Protein AF-A0A7S2N2Y5-F1 (afdb_monomer_lite)

pLDDT: mean 86.77, std 15.57, range [35.69, 96.69]

InterPro domains:
  IPR025696 Exosome RNA helicase MTR4-like, beta-barrel domain [PF13234] (16-131)

Sequence (133 aa):
QGGGGQGSGRAGGTIEEYTVDVLLRCAEGTTEAVERGEEPTPHGEDSGEEEACILTLPLAHLDRFSQVRVKMPADLRSSDARHTLLKVLREVEERFPEGPPLLSPAEEMKVDDERVPKLMRKIETAQARLADP

Structure (mmCIF, N/CA/C/O backbone):
data_AF-A0A7S2N2Y5-F1
#
_entry.id   AF-A0A7S2N2Y5-F1
#
loop_
_atom_site.group_PDB
_atom_site.id
_atom_site.type_symbol
_atom_site.label_atom_id
_atom_site.label_alt_id
_atom_site.label_comp_id
_atom_site.label_asym_id
_atom_site.label_entity_id
_atom_site.label_seq_id
_atom_site.pdbx_PDB_ins_code
_atom_site.Cartn_x
_atom_site.Cartn_y
_atom_site.Cartn_z
_atom_site.occupancy
_atom_site.B_iso_or_equiv
_atom_site.auth_seq_id
_atom_site.auth_comp_id
_atom_site.auth_asym_id
_atom_site.auth_atom_id
_atom_site.pdbx_PDB_model_num
ATOM 1 N N . GLN A 1 1 ? 5.185 -27.625 -51.365 1.00 39.78 1 GLN A N 1
ATOM 2 C CA . GLN A 1 1 ? 6.406 -26.993 -50.824 1.00 39.78 1 GLN A CA 1
ATOM 3 C C . GLN A 1 1 ? 5.997 -25.631 -50.275 1.00 39.78 1 GLN A C 1
ATOM 5 O O . GLN A 1 1 ? 5.440 -24.888 -51.062 1.00 39.78 1 GLN A O 1
ATOM 10 N N . GLY A 1 2 ? 6.188 -25.406 -48.962 1.00 38.12 2 GLY A N 1
ATOM 11 C CA . GLY A 1 2 ? 6.076 -24.142 -48.192 1.00 38.12 2 GLY A CA 1
ATOM 12 C C . GLY A 1 2 ? 4.762 -23.346 -48.306 1.00 38.12 2 GLY A C 1
ATOM 13 O O . GLY A 1 2 ? 4.361 -22.976 -49.391 1.00 38.12 2 GLY A O 1
ATOM 14 N N . GLY A 1 3 ? 4.008 -23.032 -47.254 1.00 40.09 3 GLY A N 1
ATOM 15 C CA . GLY A 1 3 ? 4.406 -22.721 -45.882 1.00 40.09 3 GLY A CA 1
ATOM 16 C C . GLY A 1 3 ? 4.382 -21.201 -45.698 1.00 40.09 3 GLY A C 1
ATOM 17 O O . GLY A 1 3 ? 5.271 -20.515 -46.182 1.00 40.09 3 GLY A O 1
ATOM 18 N N . GLY A 1 4 ? 3.361 -20.687 -45.013 1.00 35.69 4 GLY A N 1
ATOM 19 C CA . GLY A 1 4 ? 3.206 -19.266 -44.694 1.00 35.69 4 GLY A CA 1
ATOM 20 C C . GLY A 1 4 ? 2.229 -19.111 -43.540 1.00 35.69 4 GLY A C 1
ATOM 21 O O . GLY A 1 4 ? 1.035 -18.935 -43.753 1.00 35.69 4 GLY A O 1
ATOM 22 N N . GLY A 1 5 ? 2.751 -19.325 -42.333 1.00 37.69 5 GLY A N 1
ATOM 23 C CA . GLY A 1 5 ? 2.011 -19.488 -41.091 1.00 37.69 5 GLY A CA 1
ATOM 24 C C . GLY A 1 5 ? 1.122 -18.305 -40.725 1.00 37.69 5 GLY A C 1
ATOM 25 O O . GLY A 1 5 ? 1.498 -17.139 -40.808 1.00 37.69 5 GLY A O 1
ATOM 26 N N . GLN A 1 6 ? -0.063 -18.674 -40.264 1.00 45.66 6 GLN A N 1
ATOM 27 C CA . GLN A 1 6 ? -1.074 -17.830 -39.666 1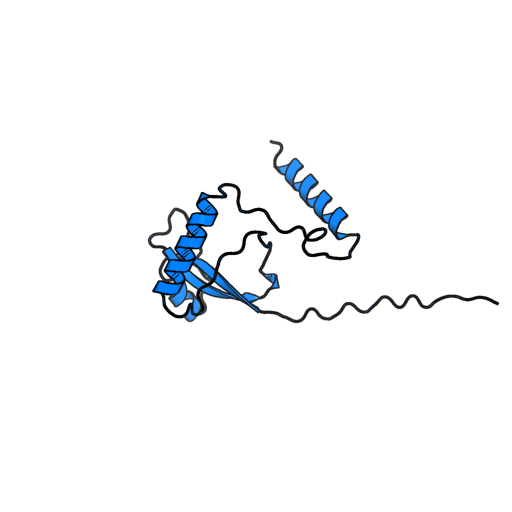.00 45.66 6 GLN A CA 1
ATOM 28 C C . GLN A 1 6 ? -0.584 -17.386 -38.281 1.00 45.66 6 GLN A C 1
ATOM 30 O O . GLN A 1 6 ? -0.679 -18.124 -37.304 1.00 45.66 6 GLN A O 1
ATOM 35 N N . GLY A 1 7 ? -0.020 -16.183 -38.198 1.00 38.53 7 GLY A N 1
ATOM 36 C CA . GLY A 1 7 ? 0.238 -15.502 -36.932 1.00 38.53 7 GLY A CA 1
ATOM 37 C C . GLY A 1 7 ? -1.061 -14.919 -36.388 1.00 38.53 7 GLY A C 1
ATOM 38 O O . GLY A 1 7 ? -1.285 -13.717 -36.479 1.00 38.53 7 GLY A O 1
ATOM 39 N N . SER A 1 8 ? -1.944 -15.777 -35.873 1.00 44.28 8 SER A N 1
ATOM 40 C CA . SER A 1 8 ? -3.101 -15.346 -35.091 1.00 44.28 8 SER A CA 1
ATOM 41 C C . SER A 1 8 ? -2.579 -14.727 -33.797 1.00 44.28 8 SER A C 1
ATOM 43 O O . SER A 1 8 ? -2.281 -15.442 -32.840 1.00 44.28 8 SER A O 1
ATOM 45 N N . GLY A 1 9 ? -2.430 -13.400 -33.778 1.00 45.41 9 GLY A N 1
ATOM 46 C CA . GLY A 1 9 ? -2.243 -12.647 -32.544 1.00 45.41 9 GLY A CA 1
ATOM 47 C C . GLY A 1 9 ? -3.335 -13.072 -31.572 1.00 45.41 9 GLY A C 1
ATOM 48 O O . GLY A 1 9 ? -4.521 -12.958 -31.882 1.00 45.41 9 GLY A O 1
ATOM 49 N N . ARG A 1 10 ? -2.935 -13.671 -30.447 1.00 52.12 10 ARG A N 1
ATOM 50 C CA . ARG A 1 10 ? -3.862 -14.071 -29.391 1.00 52.12 10 ARG A CA 1
ATOM 51 C C . ARG A 1 10 ? -4.690 -12.847 -29.017 1.00 52.12 10 ARG A C 1
ATOM 53 O O . ARG A 1 10 ? -4.128 -11.820 -28.642 1.00 52.12 10 ARG A O 1
ATOM 60 N N . ALA A 1 11 ? -6.006 -12.973 -29.166 1.00 50.00 11 ALA A N 1
ATOM 61 C CA . ALA A 1 11 ? -6.963 -12.019 -28.641 1.00 50.00 11 ALA A CA 1
ATOM 62 C C . ALA A 1 11 ? -6.603 -11.743 -27.176 1.00 50.00 11 ALA A C 1
ATOM 64 O O . ALA A 1 11 ? -6.450 -12.683 -26.392 1.00 50.00 11 ALA A O 1
ATOM 65 N N . GLY A 1 12 ? -6.398 -10.467 -26.843 1.00 47.50 12 GLY A N 1
ATOM 66 C CA . GLY A 1 12 ? -6.257 -10.045 -25.458 1.00 47.50 12 GLY A CA 1
ATOM 67 C C . GLY A 1 12 ? -7.474 -10.542 -24.690 1.00 47.50 12 GLY A C 1
ATOM 68 O O . GLY A 1 12 ? -8.605 -10.291 -25.104 1.00 47.50 12 GLY A O 1
ATOM 69 N N . GLY A 1 13 ? -7.238 -11.311 -23.628 1.00 54.03 13 GLY A N 1
ATOM 70 C CA . GLY A 1 13 ? -8.304 -11.685 -22.709 1.00 54.03 13 GLY A CA 1
ATOM 71 C C . GLY A 1 13 ? -8.973 -10.423 -22.170 1.00 54.03 13 GLY A C 1
ATOM 72 O O . GLY A 1 13 ? -8.316 -9.400 -21.969 1.00 54.03 13 GLY A O 1
ATOM 73 N N . THR A 1 14 ? -10.282 -10.482 -21.963 1.00 55.44 14 THR A N 1
ATOM 74 C CA . THR A 1 14 ? -10.993 -9.459 -21.199 1.00 55.44 14 THR A CA 1
ATOM 75 C C . THR A 1 14 ? -10.426 -9.451 -19.784 1.00 55.44 14 THR A C 1
ATOM 77 O O . THR A 1 14 ? -10.379 -10.501 -19.144 1.00 55.44 14 THR A O 1
ATOM 80 N N . ILE A 1 15 ? -9.967 -8.293 -19.307 1.00 65.69 15 ILE A N 1
ATOM 81 C CA . ILE A 1 15 ? -9.641 -8.112 -17.891 1.00 65.69 15 ILE A CA 1
ATOM 82 C C . ILE A 1 15 ? -10.970 -8.254 -17.147 1.00 65.69 15 ILE A C 1
ATOM 84 O O . ILE A 1 15 ? -11.877 -7.455 -17.370 1.00 65.69 15 ILE A O 1
ATOM 88 N N . GLU A 1 16 ? -11.122 -9.307 -16.345 1.00 70.69 16 GLU A N 1
ATOM 89 C CA . GLU A 1 16 ? -12.254 -9.395 -15.425 1.00 70.69 16 GLU A CA 1
ATOM 90 C C . GLU A 1 16 ? -12.161 -8.231 -14.434 1.00 70.69 16 GLU A C 1
ATOM 92 O O . GLU A 1 16 ? -11.084 -7.915 -13.922 1.00 70.69 16 GLU A O 1
ATOM 97 N N . GLU A 1 17 ? -13.282 -7.551 -14.209 1.00 85.75 17 GLU A N 1
ATOM 98 C CA . GLU A 1 17 ? -13.336 -6.424 -13.288 1.00 85.75 17 GLU A CA 1
ATOM 99 C C . GLU A 1 17 ? -13.366 -6.962 -11.855 1.00 85.75 17 GLU A C 1
ATOM 101 O O . GLU A 1 17 ? -14.378 -7.473 -11.379 1.00 85.75 17 GLU A O 1
ATOM 106 N N . TYR A 1 18 ? -12.217 -6.898 -11.185 1.00 93.12 18 TYR A N 1
ATOM 107 C CA . TYR A 1 18 ? -12.086 -7.280 -9.784 1.00 93.12 18 TYR A CA 1
ATOM 108 C C . TYR A 1 18 ? -12.261 -6.064 -8.882 1.00 93.12 18 TYR A C 1
ATOM 110 O O . TYR A 1 18 ? -11.742 -4.986 -9.175 1.00 93.12 18 TYR A O 1
ATOM 118 N N . THR A 1 19 ? -12.910 -6.269 -7.741 1.00 95.44 19 THR A N 1
ATOM 119 C CA . THR A 1 19 ? -12.885 -5.337 -6.614 1.00 95.44 19 THR A CA 1
ATOM 120 C C . THR A 1 19 ? -12.046 -5.906 -5.477 1.00 95.44 19 THR A C 1
ATOM 122 O O . THR A 1 19 ? -11.939 -7.122 -5.309 1.00 95.44 19 THR A O 1
ATOM 125 N N . VAL A 1 20 ? -11.455 -5.019 -4.688 1.00 95.38 20 VAL A N 1
ATOM 126 C CA . VAL A 1 20 ? -10.624 -5.339 -3.529 1.00 95.38 20 VAL A CA 1
ATOM 127 C C . VAL A 1 20 ? -11.089 -4.530 -2.327 1.00 95.38 20 VAL A C 1
ATOM 129 O O . VAL A 1 20 ? -11.350 -3.336 -2.450 1.00 95.38 20 VAL A O 1
ATOM 132 N N . ASP A 1 21 ? -11.162 -5.180 -1.169 1.00 94.50 21 ASP A N 1
ATOM 133 C CA . ASP A 1 21 ? -11.393 -4.503 0.105 1.00 94.50 21 ASP A CA 1
ATOM 134 C C . ASP A 1 21 ? -10.048 -4.096 0.707 1.00 94.50 21 ASP A C 1
ATOM 136 O O . ASP A 1 21 ? -9.164 -4.933 0.914 1.00 94.50 21 ASP A O 1
ATOM 140 N N . VAL A 1 22 ? -9.887 -2.805 0.986 1.00 94.44 22 VAL A N 1
ATOM 141 C CA . VAL A 1 22 ? -8.636 -2.219 1.474 1.00 94.44 22 VAL A CA 1
ATOM 142 C C . VAL A 1 22 ? -8.892 -1.510 2.794 1.00 94.44 22 VAL A C 1
ATOM 144 O O . VAL A 1 22 ? -9.771 -0.655 2.877 1.00 94.44 22 VAL A O 1
ATOM 147 N N . LEU A 1 23 ? -8.109 -1.848 3.824 1.00 95.06 23 LEU A N 1
ATOM 148 C CA . LEU A 1 23 ? -8.076 -1.077 5.064 1.00 95.06 23 LEU A CA 1
ATOM 149 C C . LEU A 1 23 ? -7.143 0.123 4.885 1.00 95.06 23 LEU A C 1
ATOM 151 O O . LEU A 1 23 ? -5.958 -0.060 4.608 1.00 95.06 23 LEU A O 1
ATOM 155 N N . LEU A 1 24 ? -7.673 1.330 5.065 1.00 93.88 24 LEU A N 1
ATOM 156 C CA . LEU A 1 24 ? -6.943 2.590 4.953 1.00 93.88 24 LEU A CA 1
ATOM 157 C C . LEU A 1 24 ? -6.978 3.374 6.266 1.00 93.88 24 LEU A C 1
ATOM 159 O O . LEU A 1 24 ? -7.921 3.269 7.054 1.00 93.88 24 LEU A O 1
ATOM 163 N N . ARG A 1 25 ? -5.934 4.183 6.469 1.00 94.50 25 ARG A N 1
ATOM 164 C CA . ARG A 1 25 ? -5.883 5.209 7.511 1.00 94.50 25 ARG A CA 1
ATOM 165 C C . ARG A 1 25 ? -6.597 6.463 7.006 1.00 94.50 25 ARG A C 1
ATOM 167 O O . ARG A 1 25 ? -6.093 7.147 6.113 1.00 94.50 25 ARG A O 1
ATOM 174 N N . CYS A 1 26 ? -7.754 6.760 7.576 1.00 94.50 26 CYS A N 1
ATOM 175 C CA . CYS A 1 26 ? -8.614 7.861 7.154 1.00 94.50 26 CYS A CA 1
ATOM 176 C C . CYS A 1 26 ? -8.801 8.890 8.272 1.00 94.50 26 CYS A C 1
ATOM 178 O O . CYS A 1 26 ? -8.506 8.615 9.436 1.00 94.50 26 CYS A O 1
ATOM 180 N N . ALA A 1 27 ? -9.247 10.090 7.912 1.00 94.69 27 ALA A N 1
ATOM 181 C CA . ALA A 1 27 ? -9.668 11.081 8.897 1.00 94.69 27 ALA A CA 1
ATOM 182 C C . ALA A 1 27 ? -10.965 10.627 9.590 1.00 94.69 27 ALA A C 1
ATOM 184 O O . ALA A 1 27 ? -11.765 9.906 8.989 1.00 94.69 27 ALA A O 1
ATOM 185 N N . GLU A 1 28 ? -11.178 11.053 10.832 1.00 93.00 28 GLU A N 1
ATOM 186 C CA . GLU A 1 28 ? -12.415 10.795 11.577 1.00 93.00 28 GLU A CA 1
ATOM 187 C C . GLU A 1 28 ? -13.678 11.165 10.774 1.00 93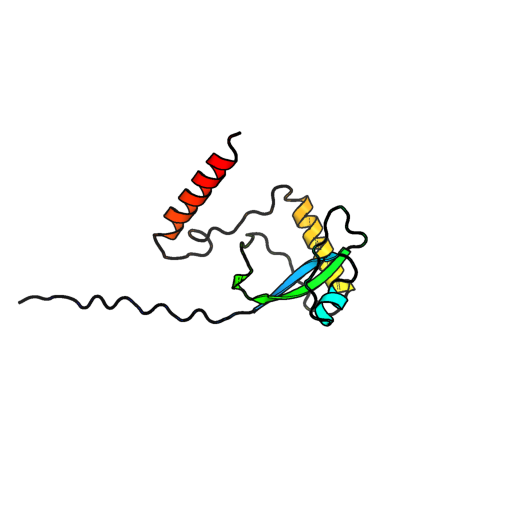.00 28 GLU A C 1
ATOM 189 O O . GLU A 1 28 ? -13.747 12.220 10.139 1.00 93.00 28 GLU A O 1
ATOM 194 N N . GLY A 1 29 ? -14.685 10.286 10.801 1.00 91.88 29 GLY A N 1
ATOM 195 C CA . GLY A 1 29 ? -15.965 10.478 10.114 1.00 91.88 29 GLY A CA 1
ATOM 196 C C . GLY A 1 29 ? -15.956 10.018 8.654 1.00 91.88 29 GLY A C 1
ATOM 197 O O . GLY A 1 29 ? -16.961 10.166 7.952 1.00 91.88 29 GLY A O 1
ATOM 198 N N . THR A 1 30 ? -14.851 9.430 8.184 1.00 93.94 30 THR A N 1
ATOM 199 C CA . THR A 1 30 ? -14.730 8.959 6.800 1.00 93.94 30 THR A CA 1
ATOM 200 C C . THR A 1 30 ? -15.653 7.779 6.519 1.00 93.94 30 THR A C 1
ATOM 202 O O . THR A 1 30 ? -16.248 7.744 5.442 1.00 93.94 30 THR A O 1
ATOM 205 N N . THR A 1 31 ? -15.841 6.839 7.457 1.00 91.69 31 THR A N 1
ATOM 206 C CA . THR A 1 31 ? -16.780 5.719 7.229 1.00 91.69 31 THR A CA 1
ATOM 207 C C . THR A 1 31 ? -18.193 6.241 6.981 1.00 91.69 31 THR A C 1
ATOM 209 O O . THR A 1 31 ? -18.835 5.848 6.010 1.00 91.69 31 THR A O 1
ATOM 212 N N . GLU A 1 32 ? -18.656 7.183 7.804 1.00 93.19 32 GLU A N 1
ATOM 213 C CA . GLU A 1 32 ? -19.993 7.768 7.664 1.00 93.19 32 GLU A CA 1
ATOM 214 C C . GLU A 1 32 ? -20.143 8.553 6.354 1.00 93.19 32 GLU A C 1
ATOM 216 O O . GLU A 1 32 ? -21.203 8.525 5.730 1.00 93.19 32 GLU A O 1
ATOM 221 N N . ALA A 1 33 ? -19.096 9.262 5.923 1.00 93.44 33 ALA A N 1
ATOM 222 C CA . ALA A 1 33 ? -19.078 9.974 4.647 1.00 93.44 33 ALA A CA 1
ATOM 223 C C . ALA A 1 33 ? -19.221 9.006 3.463 1.00 93.44 33 ALA A C 1
ATOM 225 O O . ALA A 1 33 ? -20.074 9.201 2.594 1.00 93.44 33 ALA A O 1
ATOM 226 N N . VAL A 1 34 ? -18.466 7.907 3.475 1.00 93.00 34 VAL A N 1
ATOM 227 C CA . VAL A 1 34 ? -18.537 6.867 2.439 1.00 93.00 34 VAL A CA 1
ATOM 228 C C . VAL A 1 34 ? -19.913 6.198 2.411 1.00 93.00 34 VAL A C 1
ATOM 230 O O . VAL A 1 34 ? -20.457 5.973 1.331 1.00 93.00 34 VAL A O 1
ATOM 233 N N . GLU A 1 35 ? -20.533 5.946 3.567 1.00 92.19 35 GLU A N 1
ATOM 234 C CA . GLU A 1 35 ? -21.909 5.427 3.644 1.00 92.19 35 GLU A CA 1
ATOM 235 C C . GLU A 1 35 ? -22.943 6.385 3.027 1.00 92.19 35 GLU A C 1
ATOM 237 O O . GLU A 1 35 ? -23.964 5.939 2.497 1.00 92.19 35 GLU A O 1
ATOM 242 N N . ARG A 1 36 ? -22.671 7.697 3.034 1.00 95.62 36 ARG A N 1
ATOM 243 C CA . ARG A 1 36 ? -23.476 8.719 2.340 1.00 95.62 36 ARG A CA 1
ATOM 244 C C . ARG A 1 36 ? -23.121 8.883 0.857 1.00 95.62 36 ARG A C 1
ATOM 246 O O . ARG A 1 36 ? -23.782 9.656 0.164 1.00 95.62 36 ARG A O 1
ATOM 253 N N . GLY A 1 37 ? -22.130 8.147 0.354 1.00 92.50 37 GLY A N 1
ATOM 254 C CA . GLY A 1 37 ? -21.649 8.235 -1.026 1.00 92.50 37 GLY A CA 1
ATOM 255 C C . GLY A 1 37 ? -20.685 9.397 -1.281 1.00 92.50 37 GLY A C 1
ATOM 256 O O . GLY A 1 37 ? -20.511 9.795 -2.431 1.00 92.50 37 GLY A O 1
ATOM 257 N N . GLU A 1 38 ? -20.089 9.959 -0.230 1.00 94.50 38 GLU A N 1
ATOM 258 C CA . GLU A 1 38 ? -19.039 10.975 -0.326 1.00 94.50 38 GLU A CA 1
ATOM 259 C C . GLU A 1 38 ? -17.662 10.318 -0.535 1.00 94.50 38 GLU A C 1
ATOM 261 O O . GLU A 1 38 ? -17.466 9.127 -0.277 1.00 94.50 38 GLU A O 1
ATOM 266 N N . GLU A 1 39 ? -16.693 11.095 -1.025 1.00 91.56 39 GLU A N 1
ATOM 267 C CA . GLU A 1 39 ? -15.329 10.601 -1.218 1.00 91.56 39 GLU A CA 1
ATOM 268 C C . GLU A 1 39 ? -14.617 10.376 0.129 1.00 91.56 39 GLU A C 1
ATOM 270 O O . GLU A 1 39 ? -14.751 11.184 1.053 1.00 91.56 39 GLU A O 1
ATOM 275 N N . PRO A 1 40 ? -13.828 9.294 0.260 1.00 92.62 40 PRO A N 1
ATOM 276 C CA . PRO A 1 40 ? -13.087 9.019 1.480 1.00 92.62 40 PRO A CA 1
ATOM 277 C C . PRO A 1 40 ? -11.987 10.061 1.702 1.00 92.62 40 PRO A C 1
ATOM 279 O O . PRO A 1 40 ? -11.258 10.418 0.776 1.00 92.62 40 PRO A O 1
ATOM 282 N N . THR A 1 41 ? -11.807 10.499 2.949 1.00 93.31 41 THR A N 1
ATOM 283 C CA . THR A 1 41 ? -10.768 11.476 3.294 1.00 93.31 41 THR A CA 1
ATOM 284 C C . THR A 1 41 ? -9.550 10.769 3.904 1.00 93.31 41 THR A C 1
ATOM 286 O O . THR A 1 41 ? -9.666 10.144 4.963 1.00 93.31 41 THR A O 1
ATOM 289 N N . PRO A 1 42 ? -8.365 10.823 3.268 1.00 93.06 42 PRO A N 1
ATOM 290 C CA . PRO A 1 42 ? -7.155 10.231 3.831 1.00 93.06 42 PRO A CA 1
ATOM 291 C C . PRO A 1 42 ? -6.703 10.988 5.087 1.00 93.06 42 PRO A C 1
ATOM 293 O O . PRO A 1 42 ? -6.852 12.205 5.174 1.00 93.06 42 PRO A O 1
ATOM 296 N N . HIS A 1 43 ? -6.110 10.275 6.046 1.00 94.06 43 HIS A N 1
ATOM 297 C CA . HIS A 1 43 ? -5.504 10.906 7.220 1.00 94.06 43 HIS A CA 1
ATOM 298 C C . HIS A 1 43 ? -4.147 11.529 6.851 1.00 94.06 43 HIS A C 1
ATOM 300 O O . HIS A 1 43 ? -3.210 10.812 6.487 1.00 94.06 43 HIS A O 1
ATOM 306 N N . GLY A 1 44 ? -4.045 12.850 6.961 1.00 88.25 44 GLY A N 1
ATOM 307 C CA . GLY A 1 44 ? -2.817 13.641 6.841 1.00 88.25 44 GLY A CA 1
ATOM 308 C C . GLY A 1 44 ? -2.354 14.241 8.175 1.00 88.25 44 GLY A C 1
ATOM 309 O O . GLY A 1 44 ? -2.968 14.019 9.210 1.00 88.25 44 GLY A O 1
ATOM 310 N N . GLU A 1 45 ? -1.282 15.035 8.145 1.00 76.38 45 GLU A N 1
ATOM 311 C CA . GLU A 1 45 ? -0.658 15.624 9.348 1.00 76.38 45 GLU A CA 1
ATOM 312 C C . GLU A 1 45 ? -1.592 16.555 10.142 1.00 76.38 45 GLU A C 1
ATOM 314 O O . GLU A 1 45 ? -1.527 16.585 11.367 1.00 76.38 45 GLU A O 1
ATOM 319 N N . ASP A 1 46 ? -2.496 17.259 9.455 1.00 78.69 46 ASP A N 1
ATOM 320 C CA . ASP A 1 46 ? -3.494 18.148 10.073 1.00 78.69 46 ASP A CA 1
ATOM 321 C C . ASP A 1 46 ? -4.820 17.436 10.400 1.00 78.69 46 ASP A C 1
ATOM 323 O O . ASP A 1 46 ? -5.794 18.062 10.824 1.00 78.69 46 ASP A O 1
ATOM 327 N N . SER A 1 47 ? -4.898 16.126 10.156 1.00 73.69 47 SER A N 1
ATOM 328 C CA . SER A 1 47 ? -6.082 15.331 10.484 1.00 73.69 47 SER A CA 1
ATOM 329 C C . SER A 1 47 ? -6.094 15.057 11.983 1.00 73.69 47 SER A C 1
ATOM 331 O O . SER A 1 47 ? -5.064 14.702 12.542 1.00 73.69 47 SER A O 1
ATOM 333 N N . GLY A 1 48 ? -7.245 15.250 12.633 1.00 84.50 48 GLY A N 1
ATOM 334 C CA . GLY A 1 48 ? -7.417 15.024 14.071 1.00 84.50 48 GLY A CA 1
ATOM 335 C C . GLY A 1 48 ? -7.261 13.550 14.458 1.00 84.50 48 GLY A C 1
ATOM 336 O O . GLY A 1 48 ? -6.175 12.981 14.390 1.00 84.50 48 GLY A O 1
ATOM 337 N N . GLU A 1 49 ? -8.338 12.909 14.899 1.00 89.12 49 GLU A N 1
ATOM 338 C CA . GLU A 1 49 ? -8.287 11.473 15.176 1.00 89.12 49 GLU A CA 1
ATOM 339 C C . GLU A 1 49 ? -8.228 10.661 13.867 1.00 89.12 49 GLU A C 1
ATOM 341 O O . GLU A 1 49 ? -8.701 11.088 12.806 1.00 89.12 49 GLU A O 1
ATOM 346 N N . GLU A 1 50 ? -7.576 9.498 13.924 1.00 92.31 50 GLU A N 1
ATOM 347 C CA . GLU A 1 50 ? -7.529 8.559 12.803 1.00 92.31 50 GLU A CA 1
ATOM 348 C C . GLU A 1 50 ? -8.657 7.533 12.897 1.00 92.31 50 GLU A C 1
ATOM 350 O O . GLU A 1 50 ? -9.027 7.083 13.980 1.00 92.31 50 GLU A O 1
ATOM 355 N N . GLU A 1 51 ? -9.138 7.096 11.740 1.00 93.19 51 GLU A N 1
ATOM 356 C CA . GLU A 1 51 ? -10.155 6.065 11.612 1.00 93.19 51 GLU A CA 1
ATOM 357 C C . GLU A 1 51 ? -9.668 4.946 10.680 1.00 93.19 51 GLU A C 1
ATOM 359 O O . GLU A 1 51 ? -9.192 5.195 9.568 1.00 93.19 51 GLU A O 1
ATOM 364 N N . ALA A 1 52 ? -9.807 3.689 11.114 1.00 94.75 52 ALA A N 1
ATOM 365 C CA . ALA A 1 52 ? -9.526 2.525 10.275 1.00 94.75 52 ALA A CA 1
ATOM 366 C C . ALA A 1 52 ? -10.744 2.174 9.399 1.00 94.75 52 ALA A C 1
ATOM 368 O O . ALA A 1 52 ? -11.666 1.478 9.847 1.00 94.75 52 ALA A O 1
ATOM 369 N N . CYS A 1 53 ? -10.724 2.623 8.144 1.00 94.44 53 CYS A N 1
ATOM 370 C CA . CYS A 1 53 ? -11.818 2.443 7.184 1.00 94.44 53 CYS A CA 1
ATOM 371 C C . CYS A 1 53 ? -11.545 1.269 6.239 1.00 94.44 53 CYS A C 1
ATOM 373 O O . CYS A 1 53 ? -10.426 1.122 5.754 1.00 94.44 53 CYS A O 1
ATOM 375 N N . ILE A 1 54 ? -12.562 0.451 5.945 1.00 94.19 54 ILE A N 1
ATOM 376 C CA . ILE A 1 54 ? -12.498 -0.560 4.876 1.00 94.19 54 ILE A CA 1
ATOM 377 C C . ILE A 1 54 ? -13.247 -0.015 3.667 1.00 94.19 54 ILE A C 1
ATOM 379 O O . ILE A 1 54 ? -14.439 0.264 3.767 1.00 94.19 54 ILE A O 1
ATOM 383 N N . LEU A 1 55 ? -12.556 0.106 2.536 1.00 93.38 55 LEU A N 1
ATOM 384 C CA . LEU A 1 55 ? -13.133 0.559 1.273 1.00 93.38 55 LEU A CA 1
ATOM 385 C C . LEU A 1 55 ? -13.059 -0.547 0.225 1.00 93.38 55 LEU A C 1
ATOM 387 O O . LEU A 1 55 ? -11.997 -1.137 0.026 1.00 93.38 55 LEU A O 1
ATOM 391 N N . THR A 1 56 ? -14.163 -0.775 -0.482 1.00 93.88 56 THR A N 1
ATOM 392 C CA . THR A 1 56 ? -14.201 -1.648 -1.658 1.00 93.88 56 THR A CA 1
ATOM 393 C C . THR A 1 56 ? -13.900 -0.818 -2.901 1.00 93.88 56 THR A C 1
ATOM 395 O O . THR A 1 56 ? -14.665 0.078 -3.255 1.00 93.88 56 THR A O 1
ATOM 398 N N . LEU A 1 57 ? -12.787 -1.102 -3.572 1.00 92.00 57 LEU A N 1
ATOM 399 C CA . LEU A 1 57 ? -12.316 -0.339 -4.730 1.00 92.00 57 LEU A CA 1
ATOM 400 C C . LEU A 1 57 ? -12.074 -1.262 -5.931 1.00 92.00 57 LEU A C 1
ATOM 402 O O . LEU A 1 57 ? -11.713 -2.426 -5.738 1.00 92.00 57 LEU A O 1
ATOM 406 N N . PRO A 1 58 ? -12.218 -0.777 -7.176 1.00 93.62 58 PRO A N 1
ATOM 407 C CA . PRO A 1 58 ? -11.744 -1.501 -8.349 1.00 93.62 58 PRO A CA 1
ATOM 408 C C . PRO A 1 58 ? -10.248 -1.811 -8.231 1.00 93.62 58 PRO A C 1
ATOM 410 O O . PRO A 1 58 ? -9.456 -0.951 -7.846 1.00 93.62 58 PRO A O 1
ATOM 413 N N . LEU A 1 59 ? -9.836 -3.012 -8.638 1.00 93.31 59 LEU A N 1
ATOM 414 C CA . LEU A 1 59 ? -8.432 -3.437 -8.638 1.00 93.31 59 LEU A CA 1
ATOM 415 C C . LEU A 1 59 ? -7.536 -2.471 -9.432 1.00 93.31 59 LEU A C 1
ATOM 417 O O . LEU A 1 59 ? -6.371 -2.292 -9.093 1.00 93.31 59 LEU A O 1
ATOM 421 N N . ALA A 1 60 ? -8.093 -1.805 -10.447 1.00 91.94 60 ALA A N 1
ATOM 422 C CA . ALA A 1 60 ? -7.409 -0.796 -11.253 1.00 91.94 60 ALA A CA 1
ATOM 423 C C . ALA A 1 60 ? -6.938 0.440 -10.458 1.00 91.94 60 ALA A C 1
ATOM 425 O O . ALA A 1 60 ? -6.114 1.196 -10.965 1.00 91.94 60 ALA A O 1
ATOM 426 N N . HIS A 1 61 ? -7.444 0.662 -9.239 1.00 92.31 61 HIS A N 1
ATOM 427 C CA . HIS A 1 61 ? -6.987 1.742 -8.359 1.00 92.31 61 HIS A CA 1
ATOM 428 C C . HIS A 1 61 ? -5.730 1.377 -7.554 1.00 92.31 61 HIS A C 1
ATOM 430 O O . HIS A 1 61 ? -5.164 2.243 -6.889 1.00 92.31 61 HIS A O 1
ATOM 436 N N . LEU A 1 62 ? -5.278 0.118 -7.591 1.00 92.69 62 LEU A N 1
ATOM 437 C CA . LEU A 1 62 ? -4.023 -0.275 -6.957 1.00 92.69 62 LEU A CA 1
ATOM 438 C C . LEU A 1 62 ? -2.836 0.044 -7.869 1.00 92.69 62 LEU A C 1
ATOM 440 O O . LEU A 1 62 ? -2.781 -0.396 -9.014 1.00 92.69 62 LEU A O 1
ATOM 444 N N . ASP A 1 63 ? -1.860 0.768 -7.328 1.00 92.44 63 ASP A N 1
ATOM 445 C CA . ASP A 1 63 ? -0.647 1.155 -8.057 1.00 92.44 63 ASP A CA 1
ATOM 446 C C . ASP A 1 63 ? 0.494 0.142 -7.859 1.00 92.44 63 ASP A C 1
ATOM 448 O O . ASP A 1 63 ? 1.187 -0.248 -8.799 1.00 92.44 63 ASP A O 1
ATOM 452 N N . ARG A 1 64 ? 0.710 -0.307 -6.616 1.00 93.12 64 ARG A N 1
ATOM 453 C CA . ARG A 1 64 ? 1.874 -1.119 -6.234 1.00 93.12 64 ARG A CA 1
ATOM 454 C C . ARG A 1 64 ? 1.537 -2.132 -5.145 1.00 93.12 64 ARG A C 1
ATOM 456 O O . ARG A 1 64 ? 0.632 -1.918 -4.345 1.00 93.12 64 ARG A O 1
ATOM 463 N N . PHE A 1 65 ? 2.331 -3.200 -5.074 1.00 94.75 65 PHE A N 1
ATOM 464 C CA . PHE A 1 65 ? 2.261 -4.207 -4.015 1.00 94.75 65 PHE A CA 1
ATOM 465 C C . PHE A 1 65 ? 3.588 -4.288 -3.261 1.00 94.75 65 PHE A C 1
ATOM 467 O O . PHE A 1 65 ? 4.655 -4.253 -3.874 1.00 94.75 65 PHE A O 1
ATOM 474 N N . SER A 1 66 ? 3.530 -4.438 -1.940 1.00 96.00 66 SER A N 1
ATOM 475 C CA . SER A 1 66 ? 4.706 -4.682 -1.105 1.00 96.00 66 SER A CA 1
ATOM 476 C C . SER A 1 66 ? 5.103 -6.159 -1.105 1.00 96.00 66 SER A C 1
ATOM 478 O O . SER A 1 66 ? 4.255 -7.049 -1.177 1.00 96.00 66 SER A O 1
ATOM 480 N N . GLN A 1 67 ? 6.393 -6.435 -0.921 1.00 95.38 67 GLN A N 1
ATOM 481 C CA . GLN A 1 67 ? 6.878 -7.775 -0.568 1.00 95.38 67 GLN A CA 1
ATOM 482 C C . GLN A 1 67 ? 6.484 -8.149 0.871 1.00 95.38 67 GLN A C 1
ATOM 484 O O . GLN A 1 67 ? 6.318 -9.323 1.210 1.00 95.38 67 GLN A O 1
ATOM 489 N N . VAL A 1 68 ? 6.312 -7.143 1.735 1.00 95.06 68 VAL A N 1
ATOM 490 C CA . VAL A 1 68 ? 5.861 -7.315 3.120 1.00 95.06 68 VAL A CA 1
ATOM 491 C C . VAL A 1 68 ? 4.381 -7.681 3.144 1.00 95.06 68 VAL A C 1
ATOM 493 O O . VAL A 1 68 ? 3.558 -7.038 2.495 1.00 95.06 68 VAL A O 1
ATOM 496 N N . ARG A 1 69 ? 4.037 -8.694 3.943 1.00 94.06 69 ARG A N 1
ATOM 497 C CA . ARG A 1 69 ? 2.659 -9.102 4.233 1.00 94.06 69 ARG A CA 1
ATOM 498 C C . ARG A 1 69 ? 2.439 -9.101 5.737 1.00 94.06 69 ARG A C 1
ATOM 500 O O . ARG A 1 69 ? 3.253 -9.649 6.479 1.00 94.06 69 ARG A O 1
ATOM 507 N N . VAL A 1 70 ? 1.321 -8.536 6.175 1.00 93.06 70 VAL A N 1
ATOM 508 C CA . VAL A 1 70 ? 0.906 -8.559 7.582 1.00 93.06 70 VAL A CA 1
ATOM 509 C C . VAL A 1 70 ? -0.046 -9.722 7.845 1.00 93.06 70 VAL A C 1
ATOM 511 O O . VAL A 1 70 ? -0.775 -10.174 6.958 1.00 93.06 70 VAL A O 1
ATOM 514 N N . LYS A 1 71 ? -0.041 -10.236 9.077 1.00 91.19 71 LYS A N 1
ATOM 515 C CA . LYS A 1 71 ? -0.995 -11.263 9.494 1.00 91.19 71 LYS A CA 1
ATOM 516 C C . LYS A 1 71 ? -2.350 -10.606 9.753 1.00 91.19 71 LYS A C 1
ATOM 518 O O . LYS A 1 71 ? -2.502 -9.872 10.722 1.00 91.19 71 LYS A O 1
ATOM 523 N N . MET A 1 72 ? -3.325 -10.906 8.904 1.00 89.56 72 MET A N 1
ATOM 524 C CA . MET A 1 72 ? -4.693 -10.419 9.071 1.00 89.56 72 MET A CA 1
ATOM 525 C C . MET A 1 72 ? -5.441 -11.204 10.163 1.00 89.56 72 MET A C 1
ATOM 527 O O . MET A 1 72 ? -5.323 -12.436 10.217 1.00 89.56 72 MET A O 1
ATOM 531 N N . PRO A 1 73 ? -6.233 -10.527 11.015 1.00 88.56 73 PRO A N 1
ATOM 532 C CA . PRO A 1 73 ? -7.276 -11.162 11.813 1.00 88.56 73 PRO A CA 1
ATOM 533 C C . PRO A 1 73 ? -8.283 -11.913 10.931 1.00 88.56 73 PRO A C 1
ATOM 535 O O . PRO A 1 73 ? -8.472 -11.579 9.764 1.00 88.56 73 PRO A O 1
ATOM 538 N N . ALA A 1 74 ? -8.959 -12.914 11.499 1.00 89.50 74 ALA A N 1
ATOM 539 C CA . ALA A 1 74 ? -9.987 -13.670 10.777 1.00 89.50 74 ALA A CA 1
ATOM 540 C C . ALA A 1 74 ? -11.270 -12.856 10.517 1.00 89.50 74 ALA A C 1
ATOM 542 O O . ALA A 1 74 ? -12.040 -13.202 9.627 1.00 89.50 74 ALA A O 1
ATOM 543 N N . ASP A 1 75 ? -11.505 -11.799 11.301 1.00 90.94 75 ASP A N 1
ATOM 544 C CA . ASP A 1 75 ? -12.672 -10.925 11.204 1.00 90.94 75 ASP A CA 1
ATOM 545 C C . ASP A 1 75 ? -12.247 -9.471 11.459 1.00 90.94 75 ASP A C 1
ATOM 547 O O . ASP A 1 75 ? -11.530 -9.193 12.421 1.00 90.94 75 ASP A O 1
ATOM 551 N N . LEU A 1 76 ? -12.684 -8.561 10.587 1.00 92.19 76 LEU A N 1
ATOM 552 C CA . LEU A 1 76 ? -12.401 -7.121 10.631 1.00 92.19 76 LEU A CA 1
ATOM 553 C C . LEU A 1 76 ? -13.678 -6.267 10.735 1.00 92.19 76 LEU A C 1
ATOM 555 O O . LEU A 1 76 ? -13.642 -5.049 10.554 1.00 92.19 76 LEU A O 1
ATOM 559 N N . ARG A 1 77 ? -14.832 -6.877 11.031 1.00 90.25 77 ARG A N 1
ATOM 560 C CA . ARG A 1 77 ? -16.103 -6.145 11.161 1.00 90.25 77 ARG A CA 1
ATOM 561 C C . ARG A 1 77 ? -16.137 -5.236 12.386 1.00 90.25 77 ARG A C 1
ATOM 563 O O . ARG A 1 77 ? -16.767 -4.181 12.336 1.00 90.25 77 ARG A O 1
ATOM 570 N N . SER A 1 78 ? -15.457 -5.603 13.473 1.00 92.19 78 SER A N 1
ATOM 571 C CA . SER A 1 78 ? -15.366 -4.746 14.658 1.00 92.19 78 SER A CA 1
ATOM 572 C C . SER A 1 78 ? -14.333 -3.635 14.471 1.00 92.19 78 SER A C 1
ATOM 574 O O . SER A 1 78 ? -13.262 -3.850 13.901 1.00 92.19 78 SER A O 1
ATOM 576 N N . SER A 1 79 ? -14.647 -2.448 14.997 1.00 90.31 79 SER A N 1
ATOM 577 C CA . SER A 1 79 ? -13.727 -1.303 14.995 1.00 90.31 79 SER A CA 1
ATOM 578 C C . SER A 1 79 ? -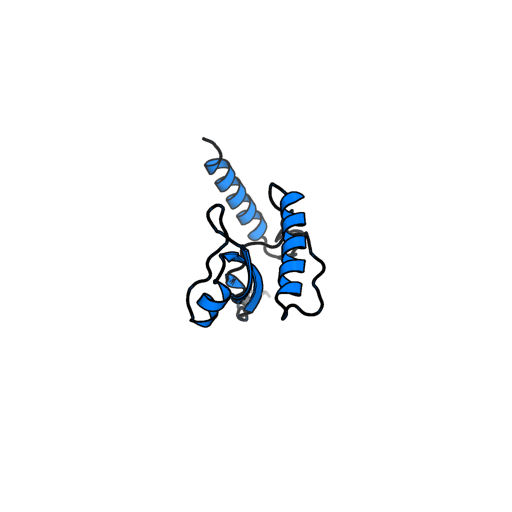12.400 -1.649 15.683 1.00 90.31 79 SER A C 1
ATOM 580 O O . SER A 1 79 ? -11.330 -1.425 15.124 1.00 90.31 79 SER A O 1
ATOM 582 N N . ASP A 1 80 ? -12.455 -2.345 16.822 1.00 92.06 80 ASP A N 1
ATOM 583 C CA . ASP A 1 80 ? -11.265 -2.784 17.562 1.00 92.06 80 ASP A CA 1
ATOM 584 C C . ASP A 1 80 ? -10.332 -3.685 16.738 1.00 92.06 80 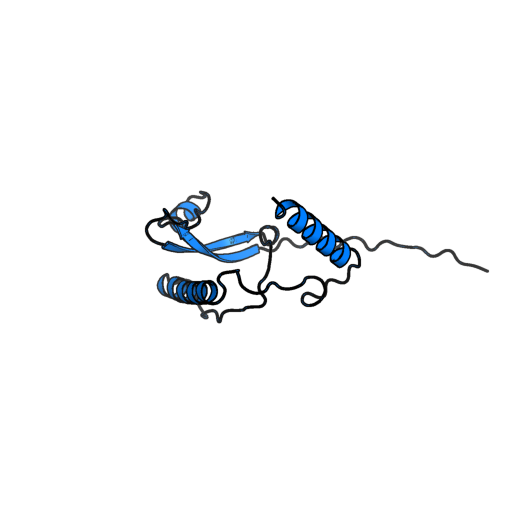ASP A C 1
ATOM 586 O O . ASP A 1 80 ? -9.106 -3.569 16.834 1.00 92.06 80 ASP A O 1
ATOM 590 N N . ALA A 1 81 ? -10.884 -4.576 15.904 1.00 93.94 81 ALA A N 1
ATOM 591 C CA . ALA A 1 81 ? -10.078 -5.441 15.046 1.00 93.94 81 ALA A CA 1
ATOM 592 C C . ALA A 1 81 ? -9.386 -4.636 13.939 1.00 93.94 81 ALA A C 1
ATOM 594 O O . ALA A 1 81 ? -8.201 -4.853 13.671 1.00 93.94 81 ALA A O 1
ATOM 595 N N . ARG A 1 82 ? -10.092 -3.663 13.347 1.00 94.81 82 ARG A N 1
ATOM 596 C CA . ARG A 1 82 ? -9.516 -2.744 12.355 1.00 94.81 82 ARG A CA 1
ATOM 597 C C . ARG A 1 82 ? -8.428 -1.863 12.959 1.00 94.81 82 ARG A C 1
ATOM 599 O O . ARG A 1 82 ? -7.342 -1.791 12.395 1.00 94.81 82 ARG A O 1
ATOM 606 N N . HIS A 1 83 ? -8.663 -1.276 14.131 1.00 92.31 83 HIS A N 1
ATOM 607 C CA . HIS A 1 83 ? -7.658 -0.481 14.842 1.00 92.31 83 HIS A CA 1
ATOM 608 C C . HIS A 1 83 ? -6.436 -1.306 15.249 1.00 92.31 83 HIS A C 1
ATOM 610 O O . HIS A 1 83 ? -5.309 -0.820 15.184 1.00 92.31 83 HIS A O 1
ATOM 616 N N . THR A 1 84 ? -6.625 -2.569 15.631 1.00 93.75 84 THR A N 1
ATOM 617 C CA . THR A 1 84 ? -5.499 -3.472 15.906 1.00 93.75 84 THR A CA 1
ATOM 618 C C . THR A 1 84 ? -4.646 -3.692 14.658 1.00 93.75 84 THR A C 1
ATOM 620 O O . THR A 1 84 ? -3.422 -3.605 14.733 1.00 93.75 84 THR A O 1
ATOM 623 N N . LEU A 1 85 ? -5.269 -3.931 13.500 1.00 95.19 85 LEU A N 1
ATOM 624 C CA . LEU A 1 85 ? -4.544 -4.082 12.238 1.00 95.19 85 LEU A CA 1
ATOM 625 C C . LEU A 1 85 ? -3.862 -2.772 11.810 1.00 95.19 85 LEU A C 1
ATOM 627 O O . LEU A 1 85 ? -2.723 -2.808 11.355 1.00 95.19 85 LEU A O 1
ATOM 631 N N . LEU A 1 86 ? -4.504 -1.621 12.027 1.00 94.31 86 LEU A N 1
ATOM 632 C CA . LEU A 1 86 ? -3.916 -0.309 11.751 1.00 94.31 86 LEU A CA 1
ATOM 633 C C . LEU A 1 86 ? -2.639 -0.061 12.572 1.00 94.31 86 LEU A C 1
ATOM 635 O O . LEU A 1 86 ? -1.654 0.433 12.030 1.00 94.31 86 LEU A O 1
ATOM 639 N N . LYS A 1 87 ? -2.601 -0.478 13.844 1.00 92.81 87 LYS A N 1
ATOM 640 C CA . LYS A 1 87 ? -1.377 -0.419 14.667 1.00 92.81 87 LYS A CA 1
ATOM 641 C C . LYS A 1 87 ? -0.244 -1.261 14.080 1.00 92.81 87 LYS A C 1
ATOM 643 O O . LYS A 1 87 ? 0.886 -0.795 14.019 1.00 92.81 87 LYS A O 1
ATOM 648 N N . VAL A 1 88 ? -0.550 -2.463 13.587 1.00 94.94 88 VAL A N 1
ATOM 649 C CA . VAL A 1 88 ? 0.443 -3.306 12.897 1.00 94.94 88 VAL A CA 1
ATOM 650 C C . VAL A 1 88 ? 0.964 -2.615 11.632 1.00 94.94 88 VAL A C 1
ATOM 652 O O . VAL A 1 88 ? 2.155 -2.690 11.347 1.00 94.94 88 VAL A O 1
ATOM 655 N N . LEU A 1 89 ? 0.103 -1.924 10.878 1.00 93.88 89 LEU A N 1
ATOM 656 C CA . LEU A 1 89 ? 0.532 -1.148 9.710 1.00 93.88 89 LEU A CA 1
ATOM 657 C C . LEU A 1 89 ? 1.433 0.033 10.105 1.00 93.88 89 LEU A C 1
ATOM 659 O O . LEU A 1 89 ? 2.453 0.235 9.453 1.00 93.88 89 LEU A O 1
ATOM 663 N N . ARG A 1 90 ? 1.136 0.741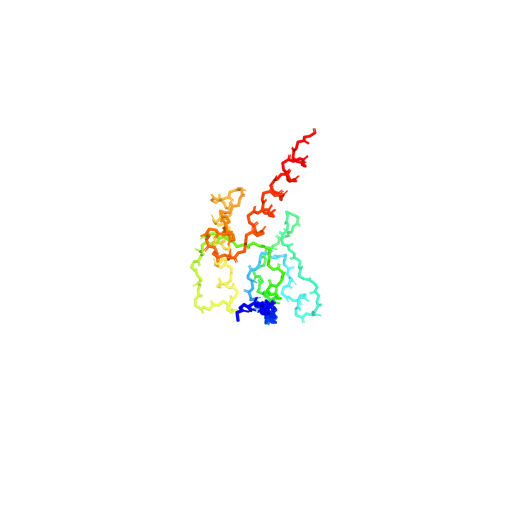 11.204 1.00 92.25 90 ARG A N 1
ATOM 664 C CA . ARG A 1 90 ? 2.008 1.800 11.748 1.00 92.25 90 ARG A CA 1
ATOM 665 C C . ARG A 1 90 ? 3.396 1.270 12.117 1.00 92.25 90 ARG A C 1
ATOM 667 O O . ARG A 1 90 ? 4.393 1.876 11.753 1.00 92.25 90 ARG A O 1
ATOM 674 N N . GLU A 1 91 ? 3.482 0.100 12.748 1.00 95.00 91 GLU A N 1
ATOM 675 C CA . GLU A 1 91 ? 4.777 -0.537 13.035 1.00 95.00 91 GLU A CA 1
ATOM 676 C C . GLU A 1 91 ? 5.550 -0.896 11.753 1.00 95.00 91 GLU A C 1
ATOM 678 O O . GLU A 1 91 ? 6.781 -0.866 11.734 1.00 95.00 91 GLU A O 1
ATOM 683 N N . VAL A 1 92 ? 4.852 -1.248 10.665 1.00 95.31 92 VAL A N 1
ATOM 684 C CA . VAL A 1 92 ? 5.488 -1.449 9.355 1.00 95.31 92 VAL A CA 1
ATOM 685 C C . VAL A 1 92 ? 6.012 -0.117 8.815 1.00 95.31 92 VAL A C 1
ATOM 687 O O . VAL A 1 92 ? 7.167 -0.068 8.405 1.00 95.31 92 VAL A O 1
ATOM 690 N N . GLU A 1 93 ? 5.229 0.960 8.859 1.00 92.25 93 GLU A N 1
ATOM 691 C CA . GLU A 1 93 ? 5.672 2.298 8.432 1.00 92.25 93 GLU A CA 1
ATOM 692 C C . GLU A 1 93 ? 6.910 2.768 9.215 1.00 92.25 93 GLU A C 1
ATOM 694 O O . GLU A 1 93 ? 7.897 3.189 8.617 1.00 92.25 93 GLU A O 1
ATOM 699 N N . GLU A 1 94 ? 6.922 2.605 10.540 1.00 95.25 94 GLU A N 1
ATOM 700 C CA . GLU A 1 94 ? 8.063 2.973 11.392 1.00 95.25 94 GLU A CA 1
ATOM 701 C C . GLU A 1 94 ? 9.328 2.161 11.079 1.00 95.25 94 GLU A C 1
ATOM 703 O O . GLU A 1 94 ? 10.447 2.671 11.158 1.00 95.25 94 GLU A O 1
ATOM 708 N N . ARG A 1 95 ? 9.172 0.886 10.706 1.00 96.69 95 ARG A N 1
ATOM 709 C CA . ARG A 1 95 ? 10.294 0.013 10.327 1.00 96.69 95 ARG A CA 1
ATOM 710 C C . ARG A 1 95 ? 10.829 0.289 8.927 1.00 96.69 95 ARG A C 1
ATOM 712 O O . ARG A 1 95 ? 11.968 -0.083 8.643 1.00 96.69 95 ARG A O 1
ATOM 719 N N . PHE A 1 96 ? 10.017 0.889 8.064 1.00 96.25 96 PHE A N 1
ATOM 720 C CA . PHE A 1 96 ? 10.342 1.184 6.676 1.00 96.25 96 PHE A CA 1
ATOM 721 C C . PHE A 1 96 ? 10.052 2.665 6.383 1.00 96.25 96 PHE A C 1
ATOM 723 O O . PHE A 1 96 ? 9.093 2.962 5.671 1.00 96.25 96 PHE A O 1
ATOM 730 N N . PRO A 1 97 ? 10.876 3.603 6.893 1.00 93.75 97 PRO A N 1
ATOM 731 C CA . PRO A 1 97 ? 10.636 5.042 6.735 1.00 93.75 97 PRO A CA 1
ATOM 732 C C . PRO A 1 97 ? 10.658 5.509 5.270 1.00 93.75 97 PRO A C 1
ATOM 734 O O . PRO A 1 97 ? 10.025 6.502 4.932 1.00 93.75 97 PRO A O 1
ATOM 737 N N . GLU A 1 98 ? 11.348 4.779 4.389 1.00 91.81 98 GLU A N 1
ATOM 738 C CA . GLU A 1 98 ? 11.356 5.012 2.934 1.00 91.81 98 GLU A CA 1
ATOM 739 C C . GLU A 1 98 ? 10.268 4.209 2.189 1.00 91.81 98 GLU A C 1
ATOM 741 O O . GLU A 1 98 ? 10.184 4.237 0.962 1.00 91.81 98 GLU A O 1
ATOM 746 N N . GLY A 1 99 ? 9.420 3.489 2.925 1.00 92.88 99 GLY A N 1
ATOM 747 C CA . GLY A 1 99 ? 8.431 2.547 2.411 1.00 92.88 99 GLY A CA 1
ATOM 748 C C . GLY A 1 99 ? 8.944 1.100 2.351 1.00 92.88 99 GLY A C 1
ATOM 749 O O . GLY A 1 99 ? 10.151 0.850 2.261 1.00 92.88 99 GLY A O 1
ATOM 750 N N . PRO A 1 100 ? 8.045 0.100 2.439 1.00 95.44 100 PRO A N 1
ATOM 751 C CA . PRO A 1 100 ? 8.431 -1.301 2.351 1.00 95.44 100 PRO A CA 1
ATOM 752 C C . PRO A 1 100 ? 8.940 -1.642 0.940 1.00 95.44 100 PRO A C 1
ATOM 754 O O . PRO A 1 100 ? 8.491 -1.041 -0.040 1.00 95.44 100 PRO A O 1
ATOM 757 N N . PRO A 1 101 ? 9.813 -2.657 0.802 1.00 95.12 101 PRO A N 1
ATOM 758 C CA . PRO A 1 101 ? 10.250 -3.125 -0.508 1.00 95.12 101 PRO A CA 1
ATOM 759 C C . PRO A 1 101 ? 9.048 -3.543 -1.364 1.00 95.12 101 PRO A C 1
ATOM 761 O O . PRO A 1 101 ? 8.120 -4.207 -0.886 1.00 95.12 101 PRO A O 1
ATOM 764 N N . LEU A 1 102 ? 9.073 -3.139 -2.632 1.00 95.06 102 LEU A N 1
ATOM 765 C CA . LEU A 1 102 ? 8.003 -3.362 -3.600 1.00 95.06 102 LEU A CA 1
ATOM 766 C C . LEU A 1 102 ? 8.229 -4.652 -4.389 1.00 95.06 102 LEU A C 1
ATOM 768 O O . LEU A 1 102 ? 9.366 -5.028 -4.658 1.00 95.06 102 LEU A O 1
ATOM 772 N N . LEU A 1 103 ? 7.139 -5.305 -4.790 1.00 95.44 103 LEU A N 1
ATOM 773 C CA . LEU A 1 103 ? 7.195 -6.463 -5.676 1.00 95.44 103 LEU A CA 1
ATOM 774 C C . LEU A 1 103 ? 7.576 -6.041 -7.102 1.00 95.44 103 LEU A C 1
ATOM 776 O O . LEU A 1 103 ? 6.915 -5.192 -7.702 1.00 95.44 103 LEU A O 1
ATOM 780 N N . SER A 1 104 ? 8.588 -6.691 -7.670 1.00 91.62 104 SER A N 1
ATOM 781 C CA . SER A 1 104 ? 8.996 -6.546 -9.068 1.00 91.62 104 SER A CA 1
ATOM 782 C C . SER A 1 104 ? 8.007 -7.257 -10.003 1.00 91.62 104 SER A C 1
ATOM 784 O O . SER A 1 104 ? 7.844 -8.481 -9.905 1.00 91.62 104 SER A O 1
ATOM 786 N N . PRO A 1 105 ? 7.380 -6.547 -10.964 1.00 92.75 105 PRO A N 1
ATOM 787 C CA . PRO A 1 105 ? 6.506 -7.168 -11.957 1.00 92.75 105 PRO A CA 1
ATOM 788 C C . PRO A 1 105 ? 7.186 -8.283 -12.767 1.00 92.75 105 PRO A C 1
ATOM 790 O O . PRO A 1 105 ? 6.559 -9.290 -13.088 1.00 92.75 105 PRO A O 1
ATOM 793 N N . ALA A 1 106 ? 8.474 -8.127 -13.087 1.00 90.31 106 ALA A N 1
ATOM 794 C CA . ALA A 1 106 ? 9.206 -9.087 -13.912 1.00 90.31 106 ALA A CA 1
ATOM 795 C C . ALA A 1 106 ? 9.715 -10.289 -13.101 1.00 90.31 106 ALA A C 1
ATOM 797 O O . ALA A 1 106 ? 9.506 -11.435 -13.491 1.00 90.31 106 ALA A O 1
ATOM 798 N N . GLU A 1 107 ? 10.378 -10.035 -11.973 1.00 90.19 107 GL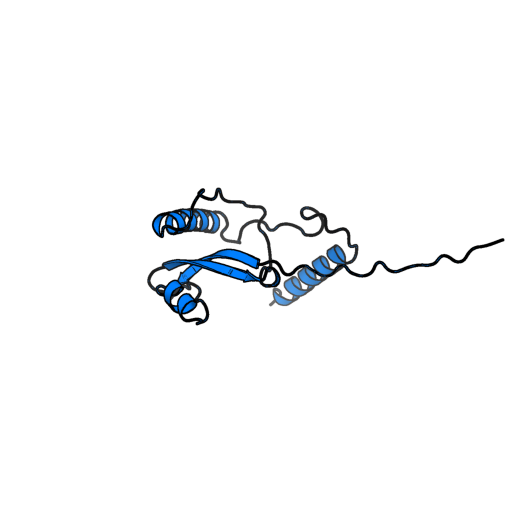U A N 1
ATOM 799 C CA . GLU A 1 107 ? 11.101 -11.080 -11.237 1.00 90.19 107 GLU A CA 1
ATOM 800 C C . GLU A 1 107 ? 10.200 -11.825 -10.248 1.00 90.19 107 GLU A C 1
ATOM 802 O O . GLU A 1 107 ? 10.280 -13.048 -10.122 1.00 90.19 107 GLU A O 1
ATOM 807 N N . GLU A 1 108 ? 9.309 -11.102 -9.568 1.00 93.38 108 GLU A N 1
ATOM 808 C CA . GLU A 1 108 ? 8.531 -11.641 -8.451 1.00 93.38 108 GLU A CA 1
ATOM 809 C C . GLU A 1 108 ? 7.091 -11.959 -8.861 1.00 93.38 108 GLU A C 1
ATOM 811 O O . GLU A 1 108 ? 6.598 -13.052 -8.571 1.00 93.38 108 GLU A O 1
ATOM 816 N N . MET A 1 109 ? 6.433 -11.054 -9.598 1.00 93.56 109 MET A N 1
ATOM 817 C CA . MET A 1 109 ? 5.087 -11.296 -10.141 1.00 93.56 109 MET A CA 1
ATOM 818 C C . MET A 1 109 ? 5.098 -12.147 -11.418 1.00 93.56 109 MET A C 1
ATOM 820 O O . MET A 1 109 ? 4.049 -12.646 -11.821 1.00 93.56 109 MET A O 1
ATOM 824 N N . LYS A 1 110 ? 6.276 -12.355 -12.026 1.00 92.00 110 LYS A N 1
ATOM 825 C CA . LYS A 1 110 ? 6.494 -13.229 -13.192 1.00 92.00 110 LYS A CA 1
ATOM 826 C C . LYS A 1 110 ? 5.652 -12.841 -14.411 1.00 92.00 110 LYS A C 1
ATOM 828 O O . LYS A 1 110 ? 5.112 -13.705 -15.103 1.00 92.00 110 LYS A O 1
ATOM 833 N N . VAL A 1 111 ? 5.532 -11.541 -14.677 1.00 92.19 111 VAL A N 1
ATOM 834 C CA . VAL A 1 111 ? 4.881 -11.047 -15.892 1.00 92.19 111 VAL A CA 1
ATOM 835 C C . VAL A 1 111 ? 5.773 -11.344 -17.099 1.00 92.19 111 VAL A C 1
ATOM 837 O O . VAL A 1 111 ? 6.831 -10.740 -17.272 1.00 92.19 111 VAL A O 1
ATOM 840 N N . ASP A 1 112 ? 5.326 -12.274 -17.941 1.00 91.38 112 ASP A N 1
ATOM 841 C CA . ASP A 1 112 ? 6.036 -12.727 -19.142 1.00 91.38 112 ASP A CA 1
ATOM 842 C C . ASP A 1 112 ? 5.754 -11.803 -20.342 1.00 91.38 112 ASP A C 1
ATOM 844 O O . ASP A 1 112 ? 5.035 -12.144 -21.284 1.00 91.38 112 ASP A O 1
ATOM 848 N N . ASP A 1 113 ? 6.263 -10.570 -20.265 1.00 93.62 113 ASP A N 1
ATOM 849 C CA . ASP A 1 113 ? 6.216 -9.592 -21.354 1.00 93.62 113 ASP A CA 1
ATOM 850 C C . ASP A 1 113 ? 7.533 -8.808 -21.427 1.00 93.62 113 ASP A C 1
ATOM 852 O O . ASP A 1 113 ? 7.864 -8.003 -20.554 1.00 93.62 113 ASP A O 1
ATOM 856 N N . GLU A 1 114 ? 8.274 -8.986 -22.523 1.00 90.75 114 GLU A N 1
ATOM 857 C CA . GLU A 1 114 ? 9.567 -8.332 -22.762 1.00 90.75 114 GLU A CA 1
ATOM 858 C C . GLU A 1 114 ? 9.509 -6.792 -22.768 1.00 90.75 114 GLU A C 1
ATOM 860 O O . GLU A 1 114 ? 10.545 -6.114 -22.721 1.00 90.75 114 GLU A O 1
ATOM 865 N N . ARG A 1 115 ? 8.313 -6.202 -22.872 1.00 94.50 115 ARG A N 1
ATOM 866 C CA . ARG A 1 115 ? 8.108 -4.753 -22.781 1.00 94.50 115 ARG A CA 1
ATOM 867 C C . ARG A 1 115 ? 8.185 -4.260 -21.340 1.00 94.50 115 ARG A C 1
ATOM 869 O O . ARG A 1 115 ? 8.610 -3.124 -21.145 1.00 94.50 115 ARG A O 1
ATOM 876 N N . VAL A 1 116 ? 7.839 -5.085 -20.349 1.00 93.12 116 VAL A N 1
ATOM 877 C CA . VAL A 1 116 ? 7.787 -4.689 -18.931 1.00 93.12 116 VAL A CA 1
ATOM 878 C C . VAL A 1 116 ? 9.155 -4.220 -18.422 1.00 93.12 116 VAL A C 1
ATOM 880 O O . VAL A 1 116 ? 9.236 -3.066 -17.997 1.00 93.12 116 VAL A O 1
ATOM 883 N N . PRO A 1 117 ? 10.264 -4.977 -18.564 1.00 90.12 117 PRO A N 1
ATOM 884 C CA . PRO A 1 117 ? 11.583 -4.498 -18.134 1.00 90.12 117 PRO A CA 1
ATOM 885 C C . PRO A 1 117 ? 12.017 -3.205 -18.839 1.00 90.12 117 PRO A C 1
ATOM 887 O O . PRO A 1 117 ? 12.631 -2.323 -18.238 1.00 90.12 117 PRO A O 1
ATOM 890 N N . LYS A 1 118 ? 11.662 -3.053 -20.124 1.00 93.25 118 LYS A N 1
ATOM 891 C CA . LYS A 1 118 ? 11.973 -1.844 -20.905 1.00 93.25 118 LYS A CA 1
ATOM 892 C C . LYS A 1 118 ? 11.205 -0.626 -20.389 1.00 93.25 118 LYS A C 1
ATOM 894 O O . LYS A 1 118 ? 11.753 0.473 -20.398 1.00 93.25 118 LYS A O 1
ATOM 899 N N . LEU A 1 119 ? 9.949 -0.802 -19.982 1.00 95.19 119 LEU A N 1
ATOM 900 C CA . LEU A 1 119 ? 9.121 0.262 -19.415 1.00 95.19 119 LEU A CA 1
ATOM 901 C C . LEU A 1 119 ? 9.584 0.640 -18.007 1.00 95.19 119 LEU A C 1
ATOM 903 O O . LEU A 1 119 ? 9.729 1.830 -17.744 1.00 95.19 119 LEU A O 1
ATOM 907 N N . MET A 1 120 ? 9.917 -0.336 -17.158 1.00 91.88 120 MET A N 1
ATOM 908 C CA . MET A 1 120 ? 10.460 -0.072 -15.818 1.00 91.88 120 MET A CA 1
ATOM 909 C C . MET A 1 120 ? 11.734 0.779 -15.884 1.00 91.88 120 MET A C 1
ATOM 911 O O . MET A 1 120 ? 11.791 1.846 -15.281 1.00 91.88 120 MET A O 1
ATOM 915 N N . ARG A 1 121 ? 12.693 0.421 -16.750 1.00 92.12 121 ARG A N 1
ATOM 916 C CA . ARG A 1 121 ? 13.918 1.217 -16.946 1.00 92.12 121 ARG A CA 1
ATOM 917 C C . ARG A 1 121 ? 13.641 2.652 -17.417 1.00 92.12 121 ARG A C 1
ATOM 919 O O . ARG A 1 121 ? 14.377 3.579 -17.075 1.00 92.12 121 ARG A O 1
ATOM 926 N N . LYS A 1 122 ? 12.604 2.857 -18.239 1.00 95.88 122 LYS A N 1
ATOM 927 C CA . LYS A 1 122 ? 12.194 4.203 -18.675 1.00 95.88 122 LYS A CA 1
ATOM 928 C C . LYS A 1 122 ? 11.615 5.017 -17.520 1.00 95.88 122 LYS A C 1
ATOM 930 O O . LYS A 1 122 ? 11.923 6.202 -17.444 1.00 95.88 122 LYS A O 1
ATOM 935 N N . ILE A 1 123 ? 10.815 4.395 -16.652 1.00 93.69 123 ILE A N 1
ATOM 936 C CA . ILE A 1 123 ? 10.269 5.026 -15.443 1.00 93.69 123 ILE A CA 1
ATOM 937 C C . ILE A 1 123 ? 11.417 5.461 -14.527 1.00 93.69 123 ILE A C 1
ATOM 939 O O . ILE A 1 123 ? 11.493 6.638 -14.193 1.00 93.69 123 ILE A O 1
ATOM 943 N N . GLU A 1 124 ? 12.369 4.572 -14.238 1.00 91.38 124 GLU A N 1
ATOM 944 C CA . GLU A 1 124 ? 13.552 4.882 -13.418 1.00 91.38 124 GLU A CA 1
ATOM 945 C C . GLU A 1 124 ? 14.373 6.037 -14.005 1.00 91.38 124 GLU A C 1
ATOM 947 O O . GLU A 1 124 ? 14.731 6.983 -13.308 1.00 91.38 124 GLU A O 1
ATOM 952 N N . THR A 1 125 ? 14.632 6.003 -15.317 1.00 95.62 125 THR A N 1
ATOM 953 C CA . THR A 1 125 ? 15.372 7.076 -16.002 1.00 95.62 125 THR A CA 1
ATOM 954 C C . THR A 1 125 ? 14.618 8.405 -15.928 1.00 95.62 125 THR A C 1
ATOM 956 O O . THR A 1 125 ? 15.234 9.458 -15.777 1.00 95.62 125 THR A O 1
ATOM 959 N N . ALA A 1 126 ? 13.288 8.385 -16.055 1.00 95.19 126 ALA A N 1
ATOM 960 C CA . ALA A 1 126 ? 12.466 9.585 -15.947 1.00 95.19 126 ALA A CA 1
ATOM 961 C C . ALA A 1 126 ? 12.467 10.145 -14.518 1.00 95.19 126 ALA A C 1
ATOM 963 O O . ALA A 1 126 ? 12.644 11.348 -14.346 1.00 95.19 126 ALA A O 1
ATOM 964 N N . GLN A 1 127 ? 12.340 9.284 -13.507 1.00 93.12 127 GLN A N 1
ATOM 965 C CA . GLN A 1 127 ? 12.396 9.667 -12.096 1.00 93.12 127 GLN A CA 1
ATOM 966 C C . GLN A 1 127 ? 13.763 10.249 -11.720 1.00 93.12 127 GLN A C 1
ATOM 968 O O . GLN A 1 127 ? 13.816 11.308 -11.107 1.00 93.12 127 GLN A O 1
ATOM 973 N N . ALA A 1 128 ? 14.863 9.632 -12.164 1.00 93.31 128 ALA A N 1
ATOM 974 C CA . ALA A 1 128 ? 16.213 10.138 -11.916 1.00 93.31 128 ALA A CA 1
ATOM 975 C C . ALA A 1 128 ? 16.428 11.544 -12.500 1.00 93.31 128 ALA A C 1
ATOM 977 O O . ALA A 1 128 ? 17.044 12.387 -11.863 1.00 93.31 128 ALA A O 1
ATOM 978 N N . ARG A 1 129 ? 15.876 11.821 -13.689 1.00 93.19 129 ARG A N 1
ATOM 979 C CA . ARG A 1 129 ? 15.945 13.153 -14.314 1.00 93.19 129 ARG A CA 1
ATOM 980 C C . ARG A 1 129 ? 15.096 14.208 -13.609 1.00 93.19 129 ARG A C 1
ATOM 982 O O . ARG A 1 129 ? 15.393 15.383 -13.759 1.00 93.19 129 ARG A O 1
ATOM 989 N N . LEU A 1 130 ? 14.025 13.807 -12.925 1.00 92.88 130 LEU A N 1
ATOM 990 C CA . LEU A 1 130 ? 13.185 14.713 -12.133 1.00 92.88 130 LEU A CA 1
ATOM 991 C C . LEU A 1 130 ? 13.774 14.987 -10.745 1.00 92.88 130 LEU A C 1
ATOM 993 O O . LEU A 1 130 ? 13.467 16.014 -10.154 1.00 92.88 130 LEU A O 1
ATOM 997 N N . ALA A 1 131 ? 14.579 14.060 -10.225 1.00 88.00 131 ALA A N 1
ATOM 998 C CA . ALA A 1 131 ? 15.242 14.188 -8.932 1.00 88.00 131 ALA A CA 1
ATOM 999 C C . ALA A 1 131 ? 16.561 14.984 -8.992 1.00 88.00 131 ALA A C 1
ATOM 1001 O O . ALA A 1 131 ? 17.076 15.361 -7.942 1.00 88.00 131 ALA A O 1
ATOM 1002 N N . ASP A 1 132 ? 17.109 15.215 -10.189 1.00 72.25 132 ASP A N 1
ATOM 1003 C CA . ASP A 1 132 ? 18.292 16.054 -10.412 1.00 72.25 132 ASP A CA 1
ATOM 1004 C C . ASP A 1 132 ? 17.862 17.542 -10.416 1.00 72.25 132 ASP A C 1
ATOM 1006 O O . ASP A 1 132 ? 17.044 17.912 -11.267 1.00 72.25 132 ASP A O 1
ATOM 1010 N N . PRO A 1 133 ? 18.303 18.362 -9.440 1.00 61.03 133 PRO A N 1
ATOM 1011 C CA . PRO A 1 133 ? 17.832 19.738 -9.238 1.00 61.03 133 PRO A CA 1
ATOM 1012 C C . PRO A 1 133 ? 18.235 20.740 -10.333 1.00 61.03 133 PRO A C 1
ATOM 1014 O O . PRO A 1 133 ? 19.308 20.585 -10.959 1.00 61.03 133 PRO A O 1
#

Radius of gyration: 20.82 Å; chains: 1; bounding box: 42×47×68 Å

Organism: NCBI:txid156173

Foldseek 3Di:
DDDDDDPPPPDDDDDDWDKDKDWAWFAPCQQVCVVVVHDTHHDDPPGDDIFGDIDIGTPVPDDFDAPDDDDQDPDDPDRVSSVVVVVVVVVQCVVCVVHGHTADCCPGVPPPDPVRVVVVVVVVVVVVVVPPD

Secondary structure (DSSP, 8-state):
--------PPPPPP----EEEEEEEEETTHHHHHHTTPPPPBP-TT--SEEEEEEEEEGGG----BS------S---SHHHHHHHHHHHHHHHHH-TT-PPBPPTTTTS----THHHHHHHHHHHHHHHHH--